Protein AF-A0A7S4BAK2-F1 (afdb_monomer_lite)

Organism: Chrysotila carterae (NCBI:txid13221)

Foldseek 3Di:
DDPVVVVVVVVVVVVVVQVVVCVVVVHDKDKDKDKDKDAPVRVCVVVVPDPDDPPPPVVVVPPPPDDDDDDDDDPDDDDDDDDDVPDHPIDMDMDMDIPPD

Structure (mmCIF, N/CA/C/O backbone):
data_AF-A0A7S4BAK2-F1
#
_entry.id   AF-A0A7S4BAK2-F1
#
loop_
_atom_site.group_PDB
_atom_site.id
_atom_site.type_symbol
_atom_site.label_atom_id
_atom_site.label_alt_id
_atom_site.label_comp_id
_atom_site.label_asym_id
_atom_site.label_entity_id
_atom_site.label_seq_id
_atom_site.pdbx_PDB_ins_code
_atom_site.Cartn_x
_atom_site.Cartn_y
_atom_site.Cartn_z
_atom_site.occupancy
_atom_site.B_iso_or_equiv
_atom_site.auth_seq_id
_atom_site.auth_comp_id
_atom_site.auth_asym_id
_atom_site.auth_atom_id
_atom_site.pdbx_PDB_model_num
ATOM 1 N N . ASP A 1 1 ? 17.379 8.547 4.002 1.00 59.41 1 ASP A N 1
ATOM 2 C CA . ASP A 1 1 ? 16.241 7.668 3.699 1.00 59.41 1 ASP A CA 1
ATOM 3 C C . ASP A 1 1 ? 16.742 6.314 3.243 1.00 59.41 1 ASP A C 1
ATOM 5 O O . ASP A 1 1 ? 17.782 6.275 2.596 1.00 59.41 1 ASP A O 1
ATOM 9 N N . ASN A 1 2 ? 16.093 5.218 3.632 1.00 82.94 2 ASN A N 1
ATOM 10 C CA . ASN A 1 2 ? 16.444 3.880 3.146 1.00 82.94 2 ASN A CA 1
ATOM 11 C C . ASN A 1 2 ? 15.173 3.140 2.720 1.00 82.9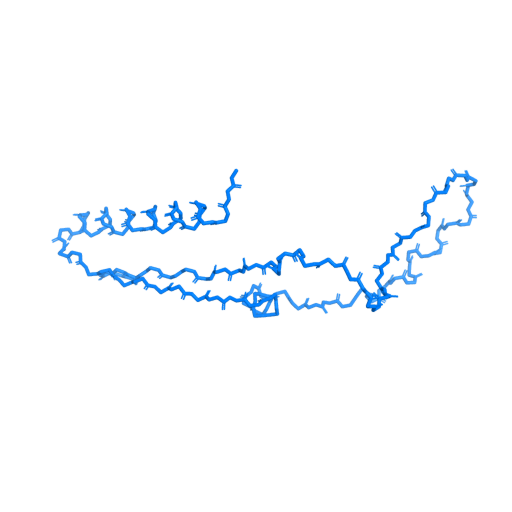4 2 ASN A C 1
ATOM 13 O O . ASN A 1 2 ? 14.100 3.416 3.249 1.00 82.94 2 ASN A O 1
ATOM 17 N N . VAL A 1 3 ? 15.312 2.201 1.785 1.00 84.06 3 VAL A N 1
ATOM 18 C CA . VAL A 1 3 ? 14.178 1.504 1.156 1.00 84.06 3 VAL A CA 1
ATOM 19 C C . VAL A 1 3 ? 13.277 0.822 2.190 1.00 84.06 3 VAL A C 1
ATOM 21 O O . VAL A 1 3 ? 12.060 0.903 2.0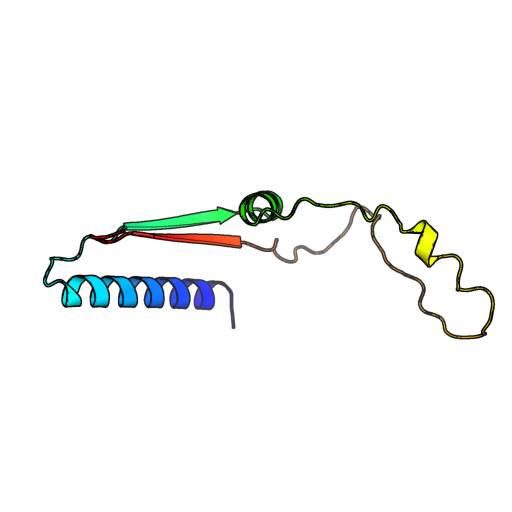83 1.00 84.06 3 VAL A O 1
ATOM 24 N N . GLY A 1 4 ? 13.858 0.222 3.234 1.00 87.94 4 GLY A N 1
ATOM 25 C CA . GLY A 1 4 ? 13.090 -0.434 4.296 1.00 87.94 4 GLY A CA 1
ATOM 26 C C . GLY A 1 4 ? 12.241 0.535 5.124 1.00 87.94 4 GLY A C 1
ATOM 27 O O . GLY A 1 4 ? 11.101 0.224 5.452 1.00 87.94 4 GLY A O 1
ATOM 28 N N . LYS A 1 5 ? 12.760 1.732 5.425 1.00 91.75 5 LYS A N 1
ATOM 29 C CA . LYS A 1 5 ? 12.002 2.786 6.112 1.00 91.75 5 LYS A CA 1
ATOM 30 C C . LYS A 1 5 ? 10.885 3.323 5.230 1.00 91.75 5 LYS A C 1
ATOM 32 O O . LYS A 1 5 ? 9.780 3.485 5.727 1.00 91.75 5 LYS A O 1
ATOM 37 N N . SER A 1 6 ? 11.156 3.556 3.946 1.00 91.69 6 SER A N 1
ATOM 38 C CA . SER A 1 6 ? 10.127 3.998 3.002 1.00 91.69 6 SER A CA 1
ATOM 39 C C . SER A 1 6 ? 9.009 2.963 2.890 1.00 91.69 6 SER A C 1
ATOM 41 O O . SER A 1 6 ? 7.850 3.325 3.038 1.00 91.69 6 SER A O 1
ATOM 43 N N . LEU A 1 7 ? 9.351 1.677 2.747 1.00 92.62 7 LEU A N 1
ATOM 44 C CA . LEU A 1 7 ? 8.373 0.590 2.692 1.00 92.62 7 LEU A CA 1
ATOM 45 C C . LEU A 1 7 ? 7.515 0.527 3.962 1.00 92.62 7 LEU A C 1
ATOM 47 O O . LEU A 1 7 ? 6.293 0.462 3.874 1.00 92.62 7 LEU A O 1
ATOM 51 N N . TYR A 1 8 ? 8.147 0.592 5.138 1.00 94.62 8 TYR A N 1
ATOM 52 C CA . TYR A 1 8 ? 7.434 0.607 6.415 1.00 94.62 8 TYR A CA 1
ATOM 53 C C . TYR A 1 8 ? 6.472 1.794 6.519 1.00 94.62 8 TYR A C 1
ATOM 55 O O . TYR A 1 8 ? 5.308 1.612 6.867 1.00 94.62 8 TYR A O 1
ATOM 63 N N . THR A 1 9 ? 6.944 3.000 6.194 1.00 96.19 9 THR A N 1
ATOM 64 C CA . THR A 1 9 ? 6.120 4.210 6.232 1.00 96.19 9 THR A CA 1
ATOM 65 C C . THR A 1 9 ? 4.932 4.095 5.280 1.00 96.19 9 THR A C 1
ATOM 67 O O . THR A 1 9 ? 3.816 4.371 5.702 1.00 96.19 9 THR A O 1
ATOM 70 N N . THR A 1 10 ? 5.140 3.608 4.052 1.00 95.50 10 THR A N 1
ATOM 71 C CA . THR A 1 10 ? 4.056 3.416 3.079 1.00 95.50 10 THR A CA 1
ATOM 72 C C . THR A 1 10 ? 3.018 2.412 3.568 1.00 95.50 10 THR A C 1
ATOM 74 O O . THR A 1 10 ? 1.827 2.691 3.496 1.00 95.50 10 THR A O 1
ATOM 77 N N . VAL A 1 11 ? 3.441 1.259 4.097 1.00 96.38 11 VAL A N 1
ATOM 78 C CA . VAL A 1 11 ? 2.496 0.260 4.625 1.00 96.38 11 VAL A CA 1
ATOM 79 C C . VAL A 1 11 ? 1.713 0.829 5.807 1.00 96.38 11 VAL A C 1
ATOM 81 O O . VAL A 1 11 ? 0.495 0.690 5.843 1.00 96.38 11 VAL A O 1
ATOM 84 N N . ARG A 1 12 ? 2.386 1.507 6.745 1.00 97.56 12 ARG A N 1
ATOM 85 C CA . ARG A 1 12 ? 1.734 2.134 7.902 1.00 97.56 12 ARG A CA 1
ATOM 86 C C . ARG A 1 12 ? 0.663 3.134 7.467 1.00 97.56 12 ARG A C 1
ATOM 88 O O . ARG A 1 12 ? -0.455 3.059 7.954 1.00 97.56 12 ARG A O 1
ATOM 95 N N . GLU A 1 13 ? 0.999 4.033 6.546 1.00 97.88 13 GLU A N 1
ATOM 96 C CA . GLU A 1 13 ? 0.076 5.067 6.065 1.00 97.88 13 GLU A CA 1
ATOM 97 C C . GLU A 1 13 ? -1.139 4.474 5.340 1.00 97.88 13 GLU A C 1
ATOM 99 O O . GLU A 1 13 ? -2.259 4.925 5.556 1.00 97.88 13 GLU A O 1
ATOM 104 N N . LEU A 1 14 ? -0.952 3.434 4.518 1.00 97.06 14 LEU A N 1
ATOM 105 C CA . LEU A 1 14 ? -2.073 2.767 3.845 1.00 97.06 14 LEU A CA 1
ATOM 106 C C . LEU A 1 14 ? -3.008 2.064 4.837 1.00 97.06 14 LEU A C 1
ATOM 108 O O . LEU A 1 14 ? -4.222 2.135 4.680 1.00 97.06 14 LEU A O 1
ATOM 112 N N . VAL A 1 15 ? -2.454 1.419 5.866 1.00 96.94 15 VAL A N 1
ATOM 113 C CA . VAL A 1 15 ? -3.254 0.761 6.908 1.00 96.94 15 VAL A CA 1
ATOM 114 C C . VAL A 1 15 ? -4.010 1.780 7.758 1.00 96.94 15 VAL A C 1
ATOM 116 O O . VAL A 1 15 ? -5.182 1.561 8.044 1.00 96.94 15 VAL A O 1
ATOM 119 N N . GLU A 1 16 ? -3.375 2.893 8.135 1.00 97.94 16 GLU A N 1
ATOM 120 C CA . GLU A 1 16 ? -4.035 3.992 8.856 1.00 97.94 16 GLU A CA 1
ATOM 121 C C . GLU A 1 16 ? -5.239 4.518 8.061 1.00 97.94 16 GLU A C 1
ATOM 123 O O . GLU A 1 16 ? -6.339 4.594 8.601 1.00 97.94 16 GLU A O 1
ATOM 128 N N . ASN A 1 17 ? -5.075 4.736 6.752 1.00 96.44 17 ASN A N 1
ATOM 129 C CA . ASN A 1 17 ? -6.176 5.160 5.885 1.00 96.44 17 ASN A CA 1
ATOM 130 C C . ASN A 1 17 ? -7.334 4.143 5.836 1.00 96.44 17 ASN A C 1
ATOM 132 O O . ASN A 1 17 ? -8.496 4.547 5.867 1.00 96.44 17 ASN A O 1
ATOM 136 N N . SER A 1 18 ? -7.045 2.839 5.757 1.00 96.69 18 SER A N 1
ATOM 137 C CA . SER A 1 18 ? -8.087 1.798 5.758 1.00 96.69 18 SER A CA 1
ATOM 138 C C . SER A 1 18 ? -8.804 1.688 7.105 1.00 96.69 18 SER A C 1
ATOM 140 O O . SER A 1 18 ? -10.015 1.470 7.139 1.00 96.69 18 SER A O 1
ATOM 142 N N . LEU A 1 19 ? -8.095 1.869 8.223 1.00 96.62 19 LEU A N 1
ATOM 143 C CA . LEU A 1 19 ? -8.713 1.895 9.552 1.00 96.62 19 LEU A CA 1
ATOM 144 C C . LEU A 1 19 ? -9.661 3.088 9.702 1.00 96.62 19 LEU A C 1
ATOM 146 O O . LEU A 1 19 ? -10.807 2.895 10.111 1.00 96.62 19 LEU A O 1
ATOM 150 N N . ASP A 1 20 ? -9.221 4.280 9.296 1.00 96.75 20 ASP A N 1
ATOM 151 C CA . ASP A 1 20 ? -10.051 5.488 9.294 1.00 96.75 20 ASP A CA 1
ATOM 152 C C . ASP A 1 20 ? -11.289 5.306 8.395 1.00 96.75 20 ASP A C 1
ATOM 154 O O . ASP A 1 20 ? -12.402 5.707 8.750 1.00 96.75 20 ASP A O 1
ATOM 158 N N . ALA A 1 21 ? -11.128 4.648 7.240 1.00 95.06 21 ALA A N 1
ATOM 159 C CA . ALA A 1 21 ? -12.237 4.328 6.347 1.00 95.06 21 ALA A CA 1
ATOM 160 C C . ALA A 1 21 ? -13.254 3.388 7.016 1.00 95.06 21 ALA A C 1
ATOM 162 O O . ALA A 1 21 ? -14.452 3.682 6.991 1.00 95.06 21 ALA A O 1
ATOM 163 N N . CYS A 1 22 ? -12.798 2.313 7.668 1.00 95.62 22 CYS A N 1
ATOM 164 C CA . CYS A 1 22 ? -13.662 1.372 8.389 1.00 95.62 22 CYS A CA 1
ATOM 165 C C . CYS A 1 22 ? -14.414 2.045 9.547 1.00 95.62 22 CYS A C 1
ATOM 167 O O . CYS A 1 22 ? -15.615 1.812 9.727 1.00 95.62 22 CYS A O 1
ATOM 169 N N . GLU A 1 23 ? -13.735 2.920 10.295 1.00 95.00 23 GLU A N 1
ATOM 170 C CA . GLU A 1 23 ? -14.347 3.714 11.362 1.00 95.00 23 GLU A CA 1
ATOM 171 C C . GLU A 1 23 ? -15.430 4.647 10.804 1.00 95.00 23 GLU A C 1
ATOM 173 O O . GLU A 1 23 ? -16.539 4.697 11.342 1.00 95.00 23 GLU A O 1
ATOM 178 N N . SER A 1 24 ? -15.169 5.314 9.673 1.00 95.31 24 SER A N 1
ATOM 179 C CA . SER A 1 24 ? -16.125 6.243 9.051 1.00 95.31 24 SER A CA 1
ATOM 180 C C . SER A 1 24 ? -17.456 5.584 8.658 1.00 95.31 24 SER A C 1
ATOM 182 O O . SER A 1 24 ? -18.506 6.232 8.687 1.00 95.31 24 SER A O 1
ATOM 184 N N . VAL A 1 25 ? -17.430 4.284 8.347 1.00 93.62 25 VAL A N 1
ATOM 185 C CA . VAL A 1 25 ? -18.614 3.479 8.003 1.00 93.62 25 VAL A CA 1
ATOM 186 C C . VAL A 1 25 ? -19.089 2.580 9.152 1.00 93.62 25 VAL A C 1
ATOM 188 O O . VAL A 1 25 ? -19.976 1.752 8.951 1.00 93.62 25 VAL A O 1
ATOM 191 N N . ASN A 1 26 ? -18.543 2.749 10.364 1.00 94.19 26 ASN A N 1
ATOM 192 C CA . ASN A 1 26 ? -18.879 1.993 11.580 1.00 94.19 26 ASN A CA 1
ATOM 193 C C . ASN A 1 26 ? -18.853 0.464 11.394 1.00 94.19 26 ASN A C 1
ATOM 195 O O . ASN A 1 26 ? -19.700 -0.255 11.932 1.00 94.19 26 ASN A O 1
ATOM 199 N N . THR A 1 27 ? -17.898 -0.038 10.614 1.00 95.00 27 THR A N 1
ATOM 200 C CA . THR A 1 27 ? -17.736 -1.473 10.353 1.00 95.00 27 THR A CA 1
ATOM 201 C C . THR A 1 27 ? -16.465 -1.979 11.025 1.00 95.00 27 THR A C 1
ATOM 203 O O . THR A 1 27 ? -15.473 -1.259 11.122 1.00 95.00 27 THR A O 1
ATOM 206 N N . LEU A 1 28 ? -16.492 -3.216 11.527 1.00 95.62 28 LEU A N 1
ATOM 207 C CA . LEU A 1 28 ? -15.292 -3.840 12.082 1.00 95.62 28 LEU A CA 1
ATOM 208 C C . LEU A 1 28 ? -14.255 -4.041 10.965 1.00 95.62 28 LEU A C 1
ATOM 210 O O . LEU A 1 28 ? -14.612 -4.624 9.940 1.00 95.62 28 LEU A O 1
ATOM 214 N N . PRO A 1 29 ? -13.001 -3.599 11.154 1.00 95.44 29 PRO A N 1
ATOM 215 C CA . PRO A 1 29 ? -12.001 -3.636 10.098 1.00 95.44 29 PRO A CA 1
ATOM 216 C C . PRO A 1 29 ? -11.581 -5.071 9.762 1.00 95.44 29 PRO A C 1
ATOM 218 O O . PRO A 1 29 ? -11.194 -5.846 10.638 1.00 95.44 29 PRO A O 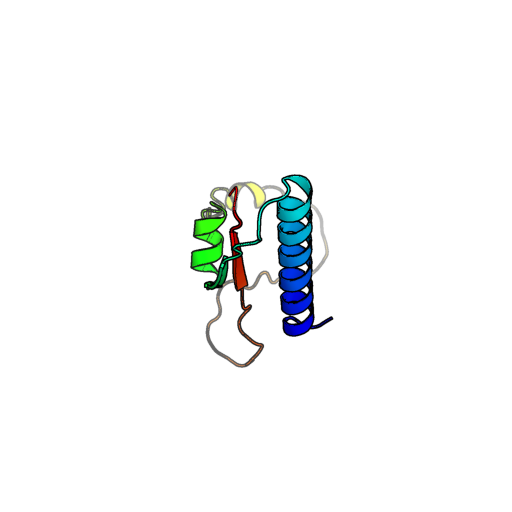1
ATOM 221 N N . GLU A 1 30 ? -11.606 -5.384 8.474 1.00 95.56 30 GLU A N 1
ATOM 222 C CA . GLU A 1 30 ? -11.027 -6.563 7.839 1.00 95.56 30 GLU A CA 1
ATOM 223 C C . GLU A 1 30 ? -10.060 -6.046 6.772 1.00 95.56 30 GLU A C 1
ATOM 225 O O . GLU A 1 30 ? -10.496 -5.516 5.756 1.00 95.56 30 GLU A O 1
ATOM 230 N N . ILE A 1 31 ? -8.752 -6.108 7.049 1.00 95.38 31 ILE A N 1
ATOM 231 C CA . ILE A 1 31 ? -7.719 -5.494 6.204 1.00 95.38 31 ILE A CA 1
ATOM 232 C C . ILE A 1 31 ? -6.735 -6.562 5.727 1.00 95.38 31 ILE A C 1
ATOM 234 O O . ILE A 1 31 ? -6.023 -7.161 6.537 1.00 95.38 31 ILE A O 1
ATOM 238 N N . ASP A 1 32 ? -6.643 -6.728 4.409 1.00 96.75 32 ASP A N 1
ATOM 239 C CA . ASP A 1 32 ? -5.705 -7.632 3.746 1.00 96.75 32 ASP A CA 1
ATOM 240 C C . ASP A 1 32 ? -4.567 -6.852 3.089 1.00 96.75 32 ASP A C 1
ATOM 242 O O . ASP A 1 32 ? -4.784 -5.957 2.270 1.00 96.75 32 ASP A O 1
ATOM 246 N N . ILE A 1 33 ? -3.325 -7.230 3.398 1.00 95.75 33 ILE A N 1
ATOM 247 C CA . ILE A 1 33 ? -2.121 -6.579 2.870 1.00 95.75 33 ILE A CA 1
ATOM 248 C C . ILE A 1 33 ? -1.338 -7.581 2.027 1.00 95.75 33 ILE A C 1
ATOM 250 O O . ILE A 1 33 ? -0.918 -8.630 2.511 1.00 95.75 33 ILE A O 1
ATOM 254 N N . THR A 1 34 ? -1.092 -7.233 0.765 1.00 96.38 34 THR A N 1
ATOM 255 C CA . THR A 1 34 ? -0.254 -8.009 -0.154 1.00 96.38 34 THR A CA 1
ATOM 256 C C . THR A 1 34 ? 0.961 -7.193 -0.579 1.00 96.38 34 THR A C 1
ATOM 258 O O . THR A 1 34 ? 0.834 -6.056 -1.035 1.00 96.38 34 THR A O 1
ATOM 261 N N . LEU A 1 35 ? 2.141 -7.797 -0.446 1.00 94.56 35 LEU A N 1
ATOM 262 C CA . LEU A 1 35 ? 3.432 -7.249 -0.855 1.00 94.56 35 LEU A CA 1
ATOM 263 C C . LEU A 1 35 ? 4.029 -8.162 -1.926 1.00 94.56 35 LEU A C 1
ATOM 265 O O . LEU A 1 35 ? 4.297 -9.331 -1.658 1.00 94.56 35 LEU A O 1
ATOM 269 N N . GLU A 1 36 ? 4.234 -7.629 -3.125 1.00 94.25 36 GLU A N 1
ATOM 270 C CA . GLU A 1 36 ? 4.800 -8.357 -4.262 1.00 94.25 36 GLU A CA 1
ATOM 271 C C . GLU A 1 36 ? 6.094 -7.679 -4.716 1.00 94.25 36 GLU A C 1
ATOM 273 O O . GLU A 1 36 ? 6.113 -6.476 -4.984 1.00 94.25 36 GLU A O 1
ATOM 278 N N . GLU A 1 37 ? 7.183 -8.442 -4.783 1.00 92.31 37 GLU A N 1
ATOM 279 C CA . GLU A 1 37 ? 8.450 -7.971 -5.341 1.00 92.31 37 GLU A CA 1
ATOM 280 C C . GLU A 1 37 ? 8.391 -8.029 -6.869 1.00 92.31 37 GLU A C 1
ATOM 282 O O . GLU A 1 37 ? 8.001 -9.041 -7.449 1.00 92.31 37 GLU A O 1
ATOM 287 N N . LEU A 1 38 ? 8.770 -6.932 -7.518 1.00 90.81 38 LEU A N 1
ATOM 288 C CA . LEU A 1 38 ? 8.745 -6.787 -8.965 1.00 90.81 38 LEU A CA 1
ATOM 289 C C . LEU A 1 38 ? 10.153 -6.560 -9.503 1.00 90.81 38 LEU A C 1
ATOM 291 O O . LEU A 1 38 ? 10.930 -5.763 -8.968 1.00 90.81 38 LEU A O 1
ATOM 295 N N . ASP A 1 39 ? 10.440 -7.192 -10.637 1.00 89.44 39 ASP A N 1
ATOM 296 C CA . ASP A 1 39 ? 11.568 -6.810 -11.470 1.00 89.44 39 ASP A CA 1
ATOM 297 C C . ASP A 1 39 ? 11.210 -5.586 -12.338 1.00 89.44 39 ASP A C 1
ATOM 299 O O . ASP A 1 39 ? 10.051 -5.182 -12.494 1.00 89.44 39 ASP A O 1
ATOM 303 N N . LYS A 1 40 ? 12.231 -4.964 -12.935 1.00 86.19 40 LYS A N 1
ATOM 304 C CA . LYS A 1 40 ? 12.051 -3.773 -13.783 1.00 86.19 40 LYS A CA 1
ATOM 305 C C . LYS A 1 40 ? 11.099 -4.039 -14.959 1.00 86.19 40 LYS A C 1
ATOM 307 O O . LYS A 1 40 ? 10.356 -3.148 -15.368 1.00 86.19 40 LYS A O 1
ATOM 312 N N . ARG A 1 41 ? 11.110 -5.262 -15.502 1.00 84.62 41 ARG A N 1
ATOM 313 C CA . ARG A 1 41 ? 10.258 -5.663 -16.627 1.00 84.62 41 ARG A CA 1
ATOM 314 C C . ARG A 1 41 ? 8.790 -5.775 -16.210 1.00 84.62 41 ARG A C 1
ATOM 316 O O . ARG A 1 41 ? 7.936 -5.248 -16.921 1.00 84.62 41 ARG A O 1
ATOM 323 N N . ALA A 1 42 ? 8.499 -6.419 -15.081 1.00 86.25 42 ALA A N 1
ATOM 324 C CA . ALA A 1 42 ? 7.155 -6.522 -14.527 1.00 86.25 42 ALA A CA 1
ATOM 325 C C . ALA A 1 42 ? 6.605 -5.140 -14.178 1.00 86.25 42 ALA A C 1
ATOM 327 O O . ALA A 1 42 ? 5.460 -4.848 -14.516 1.00 86.25 42 ALA A O 1
ATOM 328 N N . LEU A 1 43 ? 7.436 -4.255 -13.610 1.00 89.31 43 LEU A N 1
ATOM 329 C CA . LEU A 1 43 ? 7.045 -2.867 -13.378 1.00 89.31 43 LEU A CA 1
ATOM 330 C C . LEU A 1 43 ? 6.646 -2.170 -14.683 1.00 89.31 43 LEU A C 1
ATOM 332 O O . LEU A 1 43 ? 5.550 -1.627 -14.747 1.00 89.31 43 LEU A O 1
ATOM 336 N N . HIS A 1 44 ? 7.496 -2.204 -15.717 1.00 87.25 44 HIS A N 1
ATOM 337 C CA . HIS A 1 44 ? 7.219 -1.572 -17.017 1.00 87.25 44 HIS A CA 1
ATOM 338 C C . HIS A 1 44 ? 5.921 -2.090 -17.652 1.00 87.25 44 HIS A C 1
ATOM 340 O O . HIS A 1 44 ? 5.119 -1.304 -18.155 1.00 87.25 44 HIS A O 1
ATOM 346 N N . SER A 1 45 ? 5.689 -3.403 -17.567 1.00 87.19 45 SER A N 1
ATOM 347 C CA . SER A 1 45 ? 4.446 -4.020 -18.030 1.00 87.19 45 SER A CA 1
ATOM 348 C C . SER A 1 45 ? 3.231 -3.542 -17.233 1.00 87.19 45 SER A C 1
ATOM 350 O O . SER A 1 45 ? 2.169 -3.349 -17.816 1.00 87.19 45 SER A O 1
ATOM 352 N N . LEU A 1 46 ? 3.372 -3.352 -15.919 1.00 86.81 46 LEU A N 1
ATOM 353 C CA . LEU A 1 46 ? 2.288 -2.915 -15.038 1.00 86.81 46 LEU A CA 1
ATOM 354 C C . LEU A 1 46 ? 1.915 -1.444 -15.261 1.00 86.81 46 LEU A C 1
ATOM 356 O O . LEU A 1 46 ? 0.738 -1.100 -15.231 1.00 86.81 46 LEU A O 1
ATOM 360 N N . ILE A 1 47 ? 2.903 -0.583 -15.518 1.00 88.12 47 ILE A N 1
ATOM 361 C CA . ILE A 1 47 ? 2.685 0.846 -15.800 1.00 88.12 47 ILE A CA 1
ATOM 362 C C . ILE A 1 47 ? 2.320 1.125 -17.268 1.00 88.12 47 ILE A C 1
ATOM 364 O O . ILE A 1 47 ? 2.088 2.277 -17.625 1.00 88.12 47 ILE A O 1
ATOM 368 N N . GLY A 1 48 ? 2.291 0.098 -18.125 1.00 85.12 48 GLY A N 1
ATOM 369 C CA . GLY A 1 48 ? 1.976 0.238 -19.549 1.00 85.12 48 GLY A CA 1
ATOM 370 C C . GLY A 1 48 ? 3.038 0.994 -20.352 1.00 85.12 48 GLY A C 1
ATOM 371 O O . GLY A 1 48 ? 2.744 1.512 -21.426 1.00 85.12 48 GLY A O 1
ATOM 372 N N . VAL A 1 49 ? 4.270 1.076 -19.843 1.00 81.94 49 VAL A N 1
ATOM 373 C CA . VAL A 1 49 ? 5.390 1.671 -20.575 1.00 81.94 49 VAL A CA 1
ATOM 374 C C . VAL A 1 49 ? 6.017 0.564 -21.411 1.00 81.94 49 VAL A C 1
ATOM 376 O O . VAL A 1 49 ? 6.897 -0.171 -20.956 1.00 81.94 49 VAL A O 1
ATOM 379 N N . GLU A 1 50 ? 5.548 0.426 -22.650 1.00 67.81 50 GLU A N 1
ATOM 380 C CA . GLU A 1 50 ? 6.283 -0.336 -23.651 1.00 67.81 50 GLU A CA 1
ATOM 381 C C . GLU A 1 50 ? 7.633 0.348 -23.885 1.00 67.81 50 GLU A C 1
ATOM 383 O O . GLU A 1 50 ? 7.727 1.570 -24.020 1.00 67.81 50 GLU A O 1
ATOM 388 N N . ALA A 1 51 ? 8.707 -0.442 -23.902 1.00 63.91 51 ALA A N 1
ATOM 389 C CA . ALA A 1 51 ? 10.029 0.045 -24.261 1.00 63.91 51 ALA A CA 1
ATOM 390 C C . ALA A 1 51 ? 10.030 0.395 -25.756 1.00 63.91 51 ALA A C 1
ATOM 392 O O . ALA A 1 51 ? 10.424 -0.406 -26.600 1.00 63.91 51 ALA A O 1
ATOM 393 N N . HIS A 1 52 ? 9.533 1.582 -26.097 1.00 59.88 52 HIS A N 1
ATOM 394 C CA . HIS A 1 52 ? 9.599 2.084 -27.456 1.00 59.88 52 HIS A CA 1
ATOM 395 C C . HIS A 1 52 ? 11.057 2.397 -27.779 1.00 59.88 52 HIS A C 1
ATOM 397 O O . HIS A 1 52 ? 11.665 3.300 -27.201 1.00 59.88 52 HIS A O 1
ATOM 403 N N . ALA A 1 53 ? 11.625 1.638 -28.716 1.00 66.19 53 ALA A N 1
ATOM 404 C CA . ALA A 1 53 ? 12.870 2.027 -29.351 1.00 66.19 53 ALA A CA 1
ATOM 405 C C . ALA A 1 53 ? 12.663 3.399 -30.002 1.00 66.19 53 ALA A C 1
ATOM 407 O O . ALA A 1 53 ? 11.650 3.639 -30.662 1.00 66.19 53 ALA A O 1
ATOM 408 N N . ARG A 1 54 ? 13.611 4.317 -29.807 1.00 66.88 54 ARG A N 1
ATOM 409 C CA . ARG A 1 54 ? 13.563 5.638 -30.433 1.00 66.88 54 ARG A CA 1
ATOM 410 C C . ARG A 1 54 ? 13.708 5.471 -31.949 1.00 66.88 54 ARG A C 1
ATOM 412 O O . ARG A 1 54 ? 14.813 5.302 -32.450 1.00 66.88 54 ARG A O 1
ATOM 419 N N . VAL A 1 55 ? 12.580 5.497 -32.660 1.00 70.12 55 VAL A N 1
ATOM 420 C CA . VAL A 1 55 ? 12.488 5.209 -34.106 1.00 70.12 55 VAL A CA 1
ATOM 421 C C . VAL A 1 55 ? 13.263 6.232 -34.946 1.00 70.12 55 VAL A C 1
ATOM 423 O O . VAL A 1 55 ? 13.871 5.887 -35.954 1.00 70.12 55 VAL A O 1
ATOM 426 N N . ASP A 1 56 ? 13.330 7.474 -34.472 1.00 77.25 56 ASP A N 1
ATOM 427 C CA . ASP A 1 56 ? 13.770 8.622 -35.265 1.00 77.25 56 ASP A CA 1
ATOM 428 C C . ASP A 1 56 ? 15.140 9.169 -34.847 1.00 77.25 56 ASP A C 1
ATOM 430 O O . ASP A 1 56 ? 15.405 10.363 -34.980 1.00 77.25 56 ASP A O 1
ATOM 434 N N . GLN A 1 57 ? 16.035 8.326 -34.324 1.00 69.44 57 GLN A N 1
ATOM 435 C CA . GLN A 1 57 ? 17.372 8.771 -33.903 1.00 69.44 57 GLN A CA 1
ATOM 436 C C . GLN A 1 57 ? 18.115 9.503 -35.042 1.00 69.44 57 GLN A C 1
ATOM 438 O O . GLN A 1 57 ? 18.697 10.565 -34.821 1.00 69.44 57 GLN A O 1
ATOM 443 N N . ALA A 1 58 ? 17.982 9.011 -36.278 1.00 72.88 58 ALA A N 1
ATOM 444 C CA . ALA A 1 58 ? 18.597 9.589 -37.474 1.00 72.88 58 ALA A CA 1
ATOM 445 C C . ALA A 1 58 ? 18.078 10.999 -37.840 1.00 72.88 58 ALA A C 1
ATOM 447 O O . ALA A 1 58 ? 18.793 11.770 -38.478 1.00 72.88 58 ALA A O 1
ATOM 448 N N . LEU A 1 59 ? 16.865 11.385 -37.419 1.00 68.31 59 LEU A N 1
ATOM 449 C CA . LEU A 1 59 ? 16.315 12.727 -37.676 1.00 68.31 59 LEU A CA 1
ATOM 450 C C . LEU A 1 59 ? 16.972 13.812 -36.806 1.00 68.31 59 LEU A C 1
ATOM 452 O O . LEU A 1 59 ? 16.944 14.991 -37.163 1.00 68.31 59 LEU A O 1
ATOM 456 N N . PHE A 1 60 ? 17.609 13.426 -35.697 1.00 66.19 60 PHE A N 1
ATOM 457 C CA . PHE A 1 60 ? 18.334 14.339 -34.809 1.00 66.19 60 PHE A CA 1
ATOM 458 C C . PHE A 1 60 ? 19.814 14.508 -35.183 1.00 66.19 60 PHE A C 1
ATOM 460 O O . PHE A 1 60 ? 20.463 15.431 -34.693 1.00 66.19 60 PHE A O 1
ATOM 467 N N . GLU A 1 61 ? 20.358 13.673 -36.073 1.00 66.12 61 GLU A N 1
ATOM 468 C CA . GLU A 1 61 ? 21.772 13.739 -36.473 1.00 66.12 61 GLU A CA 1
ATOM 469 C C . GLU A 1 61 ? 22.052 14.874 -37.482 1.00 66.12 61 GLU A C 1
ATOM 471 O O . GLU A 1 61 ? 23.155 15.429 -37.526 1.00 66.12 61 GLU A O 1
ATOM 476 N N . VAL A 1 62 ? 21.037 15.295 -38.248 1.00 59.84 62 VAL A N 1
ATOM 477 C CA . VAL A 1 62 ? 21.196 16.130 -39.457 1.00 59.84 62 VAL A CA 1
ATOM 478 C C . VAL A 1 62 ? 21.415 17.630 -39.176 1.00 59.84 62 VAL A C 1
ATOM 480 O O . VAL A 1 62 ? 21.803 18.376 -40.074 1.00 59.84 62 VAL A O 1
ATOM 483 N N . THR A 1 63 ? 21.261 18.121 -37.943 1.00 54.53 63 THR A N 1
ATOM 484 C CA . THR A 1 63 ? 21.440 19.563 -37.638 1.00 54.53 63 THR A CA 1
ATOM 485 C C . THR A 1 63 ? 22.80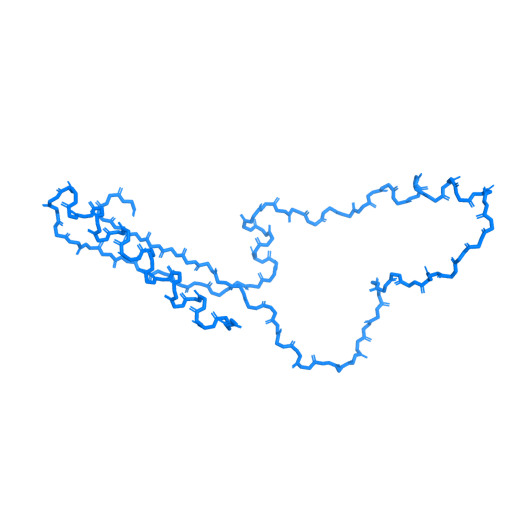5 19.929 -37.046 1.00 54.53 63 THR A C 1
ATOM 487 O O . THR A 1 63 ? 23.081 21.104 -36.799 1.00 54.53 63 THR A O 1
ATOM 490 N N . SER A 1 64 ? 23.721 18.969 -36.890 1.00 51.78 64 SER A N 1
ATOM 491 C CA . SER A 1 64 ? 25.035 19.199 -36.266 1.00 51.78 64 SER A CA 1
ATOM 492 C C . SER A 1 64 ? 26.127 19.735 -37.215 1.00 51.78 64 SER A C 1
ATOM 494 O O . SER A 1 64 ? 27.290 19.868 -36.831 1.00 51.78 64 SER A O 1
ATOM 496 N N . SER A 1 65 ? 25.787 20.140 -38.445 1.00 52.09 65 SER A N 1
ATOM 497 C CA . SER A 1 65 ? 26.757 20.636 -39.437 1.00 52.09 65 SER A CA 1
ATOM 498 C C . SER A 1 65 ? 26.946 22.165 -39.476 1.00 52.09 65 SER A C 1
ATOM 500 O O . SER A 1 65 ? 27.057 22.716 -40.567 1.00 52.09 65 SER A O 1
ATOM 502 N N . LYS A 1 66 ? 27.007 22.878 -38.333 1.00 51.12 66 LYS A N 1
ATOM 503 C CA . LYS A 1 66 ? 27.769 24.156 -38.179 1.00 51.12 66 LYS A CA 1
ATOM 504 C C . LYS A 1 66 ? 27.641 24.788 -36.776 1.00 51.12 66 LYS A C 1
ATOM 506 O O . LYS A 1 66 ? 26.907 25.751 -36.601 1.00 51.12 66 LYS A O 1
ATOM 511 N N . LYS A 1 67 ? 28.463 24.361 -35.807 1.00 41.28 67 LYS A N 1
ATOM 512 C CA . LYS A 1 67 ? 29.337 25.263 -35.011 1.00 41.28 67 LYS A CA 1
ATOM 513 C C . LYS A 1 67 ? 30.162 24.494 -33.972 1.00 41.28 67 LYS A C 1
ATOM 515 O O . LYS A 1 67 ? 29.655 23.947 -33.009 1.00 41.28 67 LYS A O 1
ATOM 520 N N . ARG A 1 68 ? 31.469 24.530 -34.222 1.00 46.78 68 ARG A N 1
ATOM 521 C CA . ARG A 1 68 ? 32.634 24.381 -33.338 1.00 46.78 68 ARG A CA 1
ATOM 522 C C . ARG A 1 68 ? 32.340 24.329 -31.825 1.00 46.78 68 ARG A C 1
ATOM 524 O O . ARG A 1 68 ? 31.959 25.338 -31.243 1.00 46.78 68 ARG A O 1
ATOM 531 N N . GLY A 1 69 ? 32.759 23.217 -31.217 1.00 44.00 69 GLY A N 1
ATOM 532 C CA . GLY A 1 69 ? 33.390 23.190 -29.897 1.00 44.00 69 GLY A CA 1
ATOM 533 C C . GLY A 1 69 ? 32.483 22.845 -28.721 1.00 44.00 69 GLY A C 1
ATOM 534 O O . GLY A 1 69 ? 31.914 23.745 -28.124 1.00 44.00 69 GLY A O 1
ATOM 535 N N . ARG A 1 70 ? 32.475 21.568 -28.319 1.00 35.38 70 ARG A N 1
ATOM 536 C CA . ARG A 1 70 ? 32.811 21.092 -26.963 1.00 35.38 70 ARG A CA 1
ATOM 537 C C . ARG A 1 70 ? 32.694 19.565 -26.935 1.00 35.38 70 ARG A C 1
ATOM 539 O O . ARG A 1 70 ? 31.746 18.993 -27.451 1.00 35.38 70 ARG A O 1
ATOM 546 N N . LYS A 1 71 ? 33.728 18.936 -26.386 1.00 49.19 71 LYS A N 1
ATOM 547 C CA . LYS A 1 71 ? 33.816 17.516 -26.036 1.00 49.19 71 LYS A CA 1
ATOM 548 C C . LYS A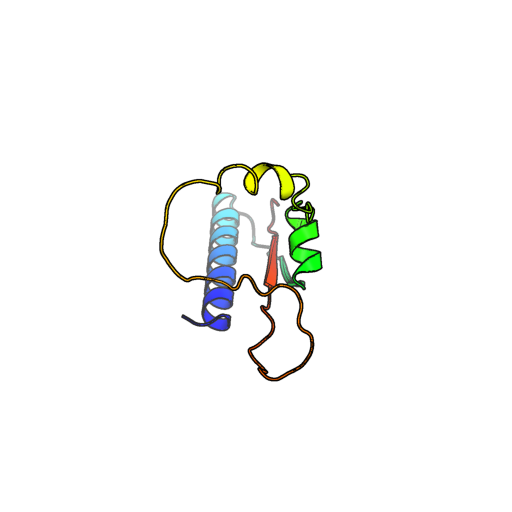 1 71 ? 32.673 17.159 -25.079 1.00 49.19 71 LYS A C 1
ATOM 550 O O . LYS A 1 71 ? 32.613 17.776 -24.023 1.00 49.19 71 LYS A O 1
ATOM 555 N N . GLU A 1 72 ? 31.865 16.166 -25.430 1.00 38.84 72 GLU A N 1
ATOM 556 C CA . GLU A 1 72 ? 31.202 15.227 -24.511 1.00 38.84 72 GLU A CA 1
ATOM 557 C C . GLU A 1 72 ? 30.643 14.079 -25.359 1.00 38.84 72 GLU A C 1
ATOM 559 O O . GLU A 1 72 ? 29.517 14.080 -25.838 1.00 38.84 72 GLU A O 1
ATOM 564 N N . SER A 1 73 ? 31.533 13.138 -25.658 1.00 37.91 73 SER A N 1
ATOM 565 C CA . SER A 1 73 ? 31.219 11.831 -26.217 1.00 37.91 73 SER A CA 1
ATOM 566 C C . SER A 1 73 ? 31.112 10.849 -25.055 1.00 37.91 73 SER A C 1
ATOM 568 O O . SER A 1 73 ? 32.139 10.602 -24.420 1.00 37.91 73 SER A O 1
ATOM 570 N N . ALA A 1 74 ? 29.911 10.335 -24.786 1.00 36.19 74 ALA A N 1
ATOM 571 C CA . ALA A 1 74 ? 29.636 8.956 -24.360 1.00 36.19 74 ALA A CA 1
ATOM 572 C C . ALA A 1 74 ? 28.207 8.863 -23.797 1.00 36.19 74 ALA A C 1
ATOM 574 O O . ALA A 1 74 ? 28.004 9.076 -22.606 1.00 36.19 74 ALA A O 1
ATOM 575 N N . ASP A 1 75 ? 27.239 8.500 -24.638 1.00 35.12 75 ASP A N 1
ATOM 576 C CA . ASP A 1 75 ? 26.120 7.674 -24.175 1.00 35.12 75 ASP A CA 1
ATOM 577 C C . ASP A 1 75 ? 26.610 6.216 -24.217 1.00 35.12 75 ASP A C 1
ATOM 579 O O . ASP A 1 75 ? 26.971 5.742 -25.300 1.00 35.12 75 ASP A O 1
ATOM 583 N N . PRO A 1 76 ? 26.703 5.500 -23.081 1.00 41.62 76 PRO A N 1
ATOM 584 C CA . PRO A 1 76 ? 27.092 4.103 -23.057 1.00 41.62 76 PRO A CA 1
ATOM 585 C C . PRO A 1 76 ? 25.837 3.239 -22.905 1.00 41.62 76 PRO A C 1
ATOM 587 O O . PRO A 1 76 ? 25.406 2.952 -21.793 1.00 41.62 76 PRO A O 1
ATOM 590 N N . GLU A 1 77 ? 25.266 2.780 -24.013 1.00 43.19 77 GLU A N 1
ATOM 591 C CA . GLU A 1 77 ? 24.353 1.629 -23.995 1.00 43.19 77 GLU A CA 1
ATOM 592 C C . GLU A 1 77 ? 24.817 0.582 -25.004 1.00 43.19 77 GLU A C 1
ATOM 594 O O . GLU A 1 77 ? 24.183 0.336 -26.022 1.00 43.19 77 GLU A O 1
ATOM 599 N N . ALA A 1 78 ? 25.980 0.001 -24.711 1.00 49.66 78 ALA A N 1
ATOM 600 C CA . ALA A 1 78 ? 26.334 -1.380 -25.027 1.00 49.66 78 ALA A CA 1
ATOM 601 C C . ALA A 1 78 ? 27.763 -1.631 -24.533 1.00 49.66 78 ALA A C 1
ATOM 603 O O . ALA A 1 78 ? 28.687 -1.490 -25.318 1.00 49.66 78 ALA A O 1
ATOM 604 N N . GLU A 1 79 ? 27.952 -1.999 -23.262 1.00 35.56 79 GLU A N 1
ATOM 605 C CA . GLU A 1 79 ? 29.041 -2.914 -22.892 1.00 35.56 79 GLU A CA 1
ATOM 606 C C . GLU A 1 79 ? 28.648 -3.779 -21.690 1.00 35.56 79 GLU A C 1
ATOM 608 O O . GLU A 1 79 ? 28.238 -3.311 -20.626 1.00 35.56 79 GLU A O 1
ATOM 613 N N . ASP A 1 80 ? 28.761 -5.076 -21.940 1.00 43.78 80 ASP A N 1
ATOM 614 C CA . ASP A 1 80 ? 28.667 -6.189 -21.017 1.00 43.78 80 ASP A CA 1
ATOM 615 C C . ASP A 1 80 ? 29.884 -6.228 -20.073 1.00 43.78 80 ASP A C 1
ATOM 617 O O . ASP A 1 80 ? 31.003 -5.871 -20.434 1.00 43.78 80 ASP A O 1
ATOM 621 N N . SER A 1 81 ? 29.666 -6.786 -18.884 1.00 49.38 81 SER A N 1
ATOM 622 C CA . SER A 1 81 ? 30.681 -7.346 -17.988 1.00 49.38 81 SER A CA 1
ATOM 623 C C . SER A 1 81 ? 31.712 -6.383 -17.364 1.00 49.38 81 SER A C 1
ATOM 625 O O . SER A 1 81 ? 32.850 -6.242 -17.795 1.00 49.38 81 SER A O 1
ATOM 627 N N . SER A 1 82 ? 31.377 -5.816 -16.200 1.00 45.38 82 SER A N 1
ATOM 628 C CA . SER A 1 82 ? 32.119 -6.073 -14.949 1.00 45.38 82 SER A CA 1
ATOM 629 C C . SER A 1 82 ? 31.816 -5.043 -13.853 1.00 45.38 82 SER A C 1
ATOM 631 O O . SER A 1 82 ? 31.967 -3.837 -14.000 1.00 45.38 82 SER A O 1
ATOM 633 N N . ARG A 1 83 ? 31.510 -5.583 -12.668 1.00 46.94 83 ARG A N 1
ATOM 634 C CA . ARG A 1 83 ? 31.810 -4.975 -11.365 1.00 46.94 83 ARG A CA 1
ATOM 635 C C . ARG A 1 83 ? 30.994 -3.735 -10.976 1.00 46.94 83 ARG A C 1
ATOM 637 O O . ARG A 1 83 ? 31.493 -2.619 -10.916 1.00 46.94 83 ARG A O 1
ATOM 644 N N . SER A 1 84 ? 29.797 -3.994 -10.458 1.00 38.59 84 SER A N 1
ATOM 645 C CA . SER A 1 84 ? 29.334 -3.418 -9.187 1.00 38.59 84 SER A CA 1
ATOM 646 C C . SER A 1 84 ? 28.185 -4.271 -8.652 1.00 38.59 84 SER A C 1
ATOM 648 O O . SER A 1 84 ? 27.123 -4.302 -9.258 1.00 38.59 84 SER A O 1
ATOM 650 N N . LYS A 1 85 ? 28.355 -4.937 -7.500 1.00 45.22 85 LYS A N 1
ATOM 651 C CA . LYS A 1 85 ? 27.218 -5.435 -6.699 1.00 45.22 85 LYS A CA 1
ATOM 652 C C . LYS A 1 85 ? 26.514 -4.227 -6.059 1.00 45.22 85 LYS A C 1
ATOM 654 O O . LYS A 1 85 ? 26.549 -4.044 -4.847 1.00 45.22 85 LYS A O 1
ATOM 659 N N . LYS A 1 86 ? 25.998 -3.327 -6.894 1.00 44.00 86 LYS A N 1
ATOM 660 C CA . LYS A 1 86 ? 25.137 -2.212 -6.509 1.00 44.00 86 LYS A CA 1
ATOM 661 C C . LYS A 1 86 ? 23.740 -2.795 -6.611 1.00 44.00 86 LYS A C 1
ATOM 663 O O . LYS A 1 86 ? 23.377 -3.217 -7.701 1.00 44.00 8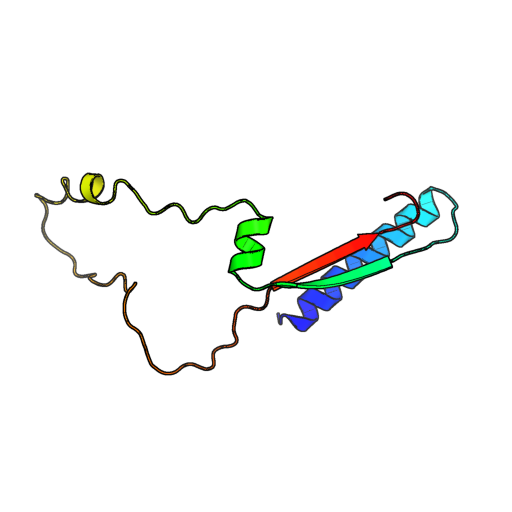6 LYS A O 1
ATOM 668 N N . GLY A 1 87 ? 23.075 -2.941 -5.463 1.00 51.50 87 GLY A N 1
ATOM 669 C CA . GLY A 1 87 ? 21.824 -3.685 -5.329 1.00 51.50 87 GLY A CA 1
ATOM 670 C C . GLY A 1 87 ? 20.892 -3.426 -6.503 1.00 51.50 87 GLY A C 1
ATOM 671 O O . GLY A 1 87 ? 20.685 -2.269 -6.874 1.00 51.50 87 GLY A O 1
ATOM 672 N N . GLU A 1 88 ? 20.409 -4.509 -7.110 1.00 65.88 88 GLU A N 1
ATOM 673 C CA . GLU A 1 88 ? 19.345 -4.443 -8.104 1.00 65.88 88 GLU A CA 1
ATOM 674 C C . GLU A 1 88 ? 18.244 -3.529 -7.559 1.00 65.88 88 GLU A C 1
ATOM 676 O O . GLU A 1 88 ? 17.931 -3.563 -6.366 1.00 65.88 88 GLU A O 1
ATOM 681 N N . ALA A 1 89 ? 17.732 -2.626 -8.394 1.00 66.38 89 ALA A N 1
ATOM 682 C CA . ALA A 1 89 ? 16.630 -1.771 -7.984 1.00 66.38 89 ALA A CA 1
ATOM 683 C C . ALA A 1 89 ? 15.435 -2.676 -7.648 1.00 66.38 89 ALA A C 1
ATOM 685 O O . ALA A 1 89 ? 14.867 -3.294 -8.544 1.00 66.38 89 ALA A O 1
ATOM 686 N N . LEU A 1 90 ? 15.113 -2.780 -6.358 1.00 79.38 90 LEU A N 1
ATOM 687 C CA . LEU A 1 90 ? 14.001 -3.570 -5.842 1.00 79.38 90 LEU A CA 1
ATOM 688 C C . LEU A 1 90 ? 12.732 -2.724 -5.917 1.00 79.38 90 LEU A C 1
ATOM 690 O O . LEU A 1 90 ? 12.673 -1.638 -5.333 1.00 79.38 90 LEU A O 1
ATOM 694 N N . PHE A 1 91 ? 11.729 -3.216 -6.636 1.00 89.00 91 PHE A N 1
ATOM 695 C CA . PHE A 1 91 ? 10.418 -2.588 -6.722 1.00 89.00 91 PHE A CA 1
ATOM 696 C C . PHE A 1 91 ? 9.412 -3.434 -5.951 1.00 89.00 91 PHE A C 1
ATOM 698 O O . PHE A 1 91 ? 9.456 -4.659 -6.011 1.00 89.00 91 PHE A O 1
ATOM 705 N N . TYR A 1 92 ? 8.492 -2.781 -5.245 1.00 91.88 92 TYR A N 1
ATOM 706 C CA . TYR A 1 92 ? 7.424 -3.463 -4.526 1.00 91.88 92 TYR A CA 1
ATOM 707 C C . TYR A 1 92 ? 6.077 -2.919 -4.972 1.00 91.88 92 TYR A C 1
ATOM 709 O O . TYR A 1 92 ? 5.862 -1.706 -4.989 1.00 91.88 92 TYR A O 1
ATOM 717 N N . LYS A 1 93 ? 5.162 -3.824 -5.304 1.00 93.19 93 LYS A N 1
ATOM 718 C CA . LYS A 1 93 ? 3.744 -3.518 -5.433 1.00 93.19 93 LYS A CA 1
ATOM 719 C C . LYS A 1 93 ? 3.071 -3.844 -4.110 1.00 93.19 93 LYS A C 1
ATOM 721 O O . LYS A 1 93 ? 3.132 -4.972 -3.627 1.00 93.19 93 LYS A O 1
ATOM 726 N N . ILE A 1 94 ? 2.432 -2.835 -3.538 1.00 94.56 94 ILE A N 1
ATOM 727 C CA . ILE A 1 94 ? 1.715 -2.926 -2.271 1.00 94.56 94 ILE A CA 1
ATOM 728 C C . ILE A 1 94 ? 0.232 -2.817 -2.601 1.00 94.56 94 ILE A C 1
ATOM 730 O O . ILE A 1 94 ? -0.175 -1.907 -3.319 1.00 94.56 94 ILE A O 1
ATOM 734 N N . SER A 1 95 ? -0.568 -3.764 -2.129 1.00 94.31 95 SER A N 1
ATOM 735 C CA . SER A 1 95 ? -2.028 -3.722 -2.233 1.00 94.31 95 SER A CA 1
ATOM 736 C C . SER A 1 95 ? -2.612 -3.867 -0.836 1.00 94.31 95 SER A C 1
ATOM 738 O O . SER A 1 95 ? -2.262 -4.813 -0.134 1.00 94.31 95 SER A O 1
ATOM 740 N N . VAL A 1 96 ? -3.469 -2.930 -0.444 1.00 95.50 96 VAL A N 1
ATOM 741 C CA . VAL A 1 96 ? -4.242 -2.979 0.801 1.00 95.50 96 VAL A CA 1
ATOM 742 C C . VAL A 1 96 ? -5.707 -3.017 0.402 1.00 95.50 96 VAL A C 1
ATOM 744 O O . VAL A 1 96 ? -6.121 -2.207 -0.427 1.00 95.50 96 VAL A O 1
ATOM 747 N N . LYS A 1 97 ? -6.438 -3.997 0.925 1.00 95.25 97 LYS A N 1
ATOM 748 C CA . LYS A 1 97 ? -7.879 -4.149 0.731 1.00 95.25 97 LYS A CA 1
ATOM 749 C C . LYS A 1 97 ? -8.578 -4.070 2.070 1.00 95.25 97 LYS A C 1
ATOM 751 O O . LYS A 1 97 ? -8.049 -4.597 3.047 1.00 95.25 97 LYS A O 1
ATOM 756 N N . ASP A 1 98 ? -9.737 -3.436 2.094 1.00 94.62 98 ASP A N 1
ATOM 757 C CA . ASP A 1 98 ? -10.573 -3.288 3.281 1.00 94.62 98 ASP A CA 1
ATOM 758 C C . ASP A 1 98 ? -12.040 -3.644 2.982 1.00 94.62 98 ASP A C 1
ATOM 760 O O . ASP A 1 98 ? -12.380 -4.113 1.894 1.00 94.62 98 ASP A O 1
ATOM 764 N N . ASN A 1 99 ? -12.934 -3.458 3.956 1.00 86.19 99 ASN A N 1
ATOM 765 C CA . ASN A 1 99 ? -14.336 -3.889 3.902 1.00 86.19 99 ASN A CA 1
ATOM 766 C C . ASN A 1 99 ? -15.172 -3.292 2.746 1.00 86.19 99 ASN A C 1
ATOM 768 O O . ASN A 1 99 ? -16.332 -3.683 2.583 1.00 86.19 99 ASN A O 1
ATOM 772 N N . GLY A 1 100 ? -14.642 -2.332 1.981 1.00 71.69 100 GLY A N 1
ATOM 773 C CA . GLY A 1 100 ? -15.332 -1.685 0.864 1.00 71.69 100 GLY A CA 1
ATOM 774 C C . GLY A 1 100 ? -14.587 -1.700 -0.474 1.00 71.69 100 GLY A C 1
ATOM 775 O O . GLY A 1 100 ? -15.208 -1.316 -1.470 1.00 71.69 100 GLY A O 1
ATOM 776 N N . CYS A 1 101 ? -13.320 -2.141 -0.515 1.00 54.75 101 CYS A N 1
ATOM 777 C CA . CYS A 1 101 ? -12.442 -2.144 -1.695 1.00 54.75 101 CYS A CA 1
ATOM 778 C C . CYS A 1 101 ? -11.367 -3.244 -1.621 1.00 54.75 101 CYS A C 1
ATOM 780 O O . CYS A 1 101 ? -10.553 -3.209 -0.673 1.00 54.75 101 CYS A O 1
#

Secondary structure (DSSP, 8-state):
--HHHHHHHHHHHHHHHHHHHHHHTT-----EEEEEEE-HHHHHHHTT------TTGGGGTTT-SS------------------------EEEEEEE-TT-

Sequence (101 aa):
DNVGKSLYTTVRELVENSLDACESVNTLPEIDITLEELDKRALHSLIGVEAHARVDQALFEVTSSKKRGRKESADPEAEDSSRSKKGEALFYKISVKDNGC

pLDDT: mean 75.86, std 21.09, range [35.12, 97.94]

InterPro domains:
  IPR036890 Histidine kinase/HSP90-like ATPase superfamily [G3DSA:3.30.565.10] (1-101)

Radius of gyration: 23.15 Å; chains: 1; bounding box: 53×34×52 Å